Protein 3T4R (pdb70)

Nearest PDB structures (foldseek):
  3t4r-assembly1_A  TM=1.014E+00  e=2.901E-08  Lettuce necrotic yellows virus isolate 318

Secondary structure (DSSP, 8-state):
-HHHHHHHHHHHTT--HHHHTTS-HHHHHHHS-HHHH--TT---TTHHHHHHHHHHHHHHH--HHHHHH-

Solvent-accessible surface area: 4923 Å² total

Radius of gyration: 12.36 Å; Cα contacts (8 Å, |Δi|>4): 36; chains: 1; bounding box: 26×36×23 Å

Organism: Lettuce necrotic yellows virus (isolate 318) (NCBI:txid928304)

Sequence (70 aa):
RIIRHEKEKLLADLDWEIGEIAQYTPLIVDFLVPDDDILAAADGLTPELKEKIQNEIIENHIALALEEYSSL

Structure (mmCIF, N/CA/C/O backbone):
data_3T4R
#
_entry.id   3T4R
#
_cell.length_a   43.280
_cell.length_b   43.280
_cell.length_c   89.380
_cell.angle_alpha   90.00
_cell.angle_beta   90.00
_cell.angle_gamma   90.00
#
_symmetry.space_group_name_H-M   'P 41 2 2'
#
loop_
_entity.id
_entity.type
_entity.pdbx_description
1 polymer Phosphoprotein
2 non-polymer 'MAGNESIUM ION'
3 water water
#
loop_
_atom_site.group_PDB
_atom_site.id
_atom_site.type_symbol
_atom_site.label_atom_id
_atom_site.label_alt_id
_atom_site.label_comp_id
_atom_site.label_asym_id
_atom_site.label_entity_id
_atom_site.label_seq_id
_atom_site.pdbx_PDB_ins_code
_atom_site.Cartn_x
_atom_site.Cartn_y
_atom_site.Cartn_z
_atom_site.occupancy
_atom_site.B_iso_or_equiv
_atom_site.auth_seq_id
_atom_site.auth_comp_id
_atom_site.auth_asym_id
_atom_site.auth_atom_id
_atom_site.pdbx_PDB_model_num
ATOM 1 N N . ARG A 1 3 ? 5.499 16.291 31.299 1.00 62.64 3 ARG A N 1
ATOM 2 C CA . ARG A 1 3 ? 5.111 15.293 32.308 1.00 58.36 3 ARG A CA 1
ATOM 3 C C . ARG A 1 3 ? 6.182 15.171 33.407 1.00 53.12 3 ARG A C 1
ATOM 4 O O . ARG A 1 3 ? 5.806 15.054 34.519 1.00 49.70 3 ARG A O 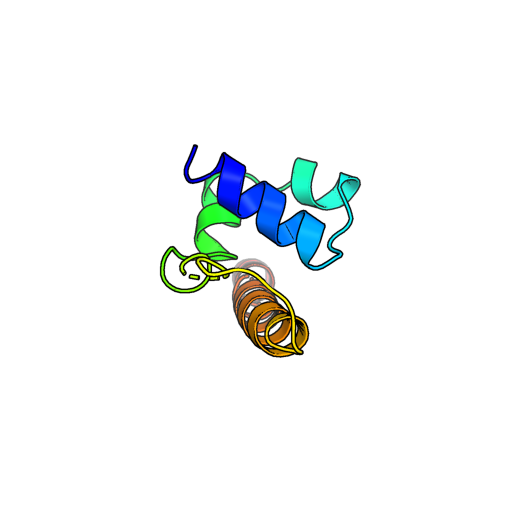1
ATOM 12 N N . ILE A 1 4 ? 7.488 15.224 33.089 1.00 54.18 4 ILE A N 1
ATOM 13 C CA A ILE A 1 4 ? 8.527 14.938 34.086 0.50 51.01 4 ILE A CA 1
ATOM 14 C CA B ILE A 1 4 ? 8.515 14.906 34.104 0.50 50.18 4 ILE A CA 1
ATOM 15 C C . ILE A 1 4 ? 8.422 15.852 35.285 1.00 46.38 4 ILE A C 1
ATOM 16 O O . ILE A 1 4 ? 8.362 15.379 36.382 1.00 42.72 4 ILE A O 1
ATOM 25 N N . ARG A 1 5 ? 8.435 17.171 35.042 1.00 46.30 5 ARG A N 1
ATOM 26 C CA . ARG A 1 5 ? 8.234 18.170 36.121 1.00 44.04 5 ARG A CA 1
ATOM 27 C C . ARG A 1 5 ? 6.889 17.937 36.872 1.00 41.43 5 ARG A C 1
ATOM 28 O O . ARG A 1 5 ? 6.833 17.883 38.091 1.00 39.51 5 ARG A O 1
ATOM 36 N N . HIS A 1 6 ? 5.817 17.818 36.101 1.00 42.58 6 HIS A N 1
ATOM 37 C CA . HIS A 1 6 ? 4.530 17.441 36.593 1.00 41.05 6 HIS A CA 1
ATOM 38 C C . HIS A 1 6 ? 4.695 16.257 37.554 1.00 39.18 6 HIS A C 1
ATOM 39 O O . HIS A 1 6 ? 4.159 16.293 38.649 1.00 37.99 6 HIS A O 1
ATOM 46 N N . GLU A 1 7 ? 5.417 15.214 37.164 1.00 39.36 7 GLU A N 1
ATOM 47 C CA . GLU A 1 7 ? 5.488 14.046 38.038 1.00 38.26 7 GLU A CA 1
ATOM 48 C C . GLU A 1 7 ? 6.347 14.269 39.252 1.00 36.46 7 GLU A C 1
ATOM 49 O O . GLU A 1 7 ? 6.118 13.637 40.289 1.00 34.60 7 GLU A O 1
ATOM 55 N N . LYS A 1 8 ? 7.323 15.165 39.144 1.00 34.72 8 LYS A N 1
ATOM 56 C CA . LYS A 1 8 ? 8.087 15.612 40.336 1.00 32.24 8 LYS A CA 1
ATOM 57 C C . LYS A 1 8 ? 7.211 16.404 41.393 1.00 32.67 8 LYS A C 1
ATOM 58 O O . LYS A 1 8 ? 7.314 16.159 42.628 1.00 31.78 8 LYS A O 1
ATOM 64 N N . GLU A 1 9 ? 6.384 17.310 40.900 1.00 32.48 9 GLU A N 1
ATOM 65 C CA . GLU A 1 9 ? 5.439 18.079 41.725 1.00 34.04 9 GLU A CA 1
ATOM 66 C C . GLU A 1 9 ? 4.429 17.136 42.404 1.00 34.15 9 GLU A C 1
ATOM 67 O O . GLU A 1 9 ? 4.104 17.295 43.563 1.00 35.03 9 GLU A O 1
ATOM 73 N N . LYS A 1 10 ? 3.999 16.114 41.694 1.00 34.44 10 LYS A N 1
ATOM 74 C CA . LYS A 1 10 ? 3.059 15.119 42.201 1.00 33.96 10 LYS A CA 1
ATOM 75 C C . LYS A 1 10 ? 3.772 14.287 43.249 1.00 34.10 10 LYS A C 1
ATOM 76 O O . LYS A 1 10 ? 3.156 13.947 44.213 1.00 34.40 10 LYS A O 1
ATOM 82 N N . LEU A 1 11 ? 5.068 13.979 43.068 1.00 32.48 11 LEU A N 1
ATOM 83 C CA . LEU A 1 11 ? 5.803 13.264 44.070 1.00 33.60 11 LEU A CA 1
ATOM 84 C C . LEU A 1 11 ? 5.920 14.045 45.323 1.00 33.29 11 LEU A C 1
ATOM 85 O O . LEU A 1 11 ? 5.724 13.520 46.401 1.00 36.16 11 LEU A O 1
ATOM 90 N N . LEU A 1 12 ? 6.299 15.302 45.210 1.00 32.26 12 LEU A N 1
ATOM 91 C CA . LEU A 1 12 ? 6.362 16.179 46.367 1.00 33.50 12 LEU A CA 1
ATOM 92 C C . LEU A 1 12 ? 5.004 16.195 47.130 1.00 34.93 12 LEU A C 1
ATOM 93 O O . LEU A 1 12 ? 4.989 16.175 48.346 1.00 34.78 12 LE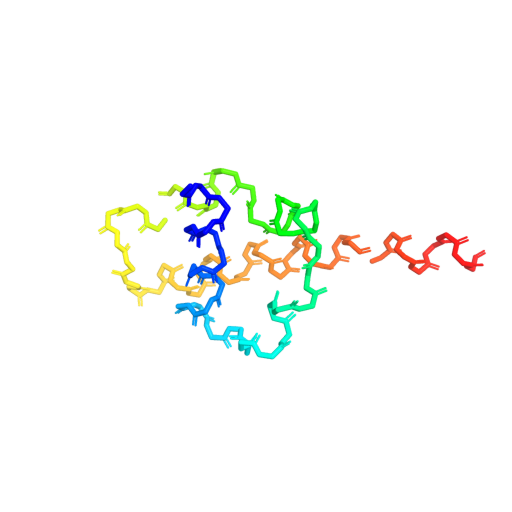U A O 1
ATOM 98 N N . ALA A 1 13 ? 3.872 16.274 46.429 1.00 33.62 13 ALA A N 1
ATOM 99 C CA . ALA A 1 13 ? 2.571 16.117 47.102 1.00 34.70 13 ALA A CA 1
ATOM 100 C C . ALA A 1 13 ? 2.328 14.751 47.774 1.00 37.48 13 ALA A C 1
ATOM 101 O O . ALA A 1 13 ? 1.715 14.701 48.849 1.00 38.81 13 ALA A O 1
ATOM 103 N N . ASP A 1 14 ? 2.773 13.674 47.111 1.00 36.88 14 ASP A N 1
ATOM 104 C CA . ASP A 1 14 ? 2.577 12.315 47.562 1.00 38.17 14 ASP A CA 1
ATOM 105 C C . ASP A 1 14 ? 3.444 12.099 48.750 1.00 40.36 14 ASP A C 1
ATOM 106 O O . ASP A 1 14 ? 3.193 11.204 49.539 1.00 44.21 14 ASP A O 1
ATOM 111 N N . LEU A 1 15 ? 4.503 12.900 48.889 1.00 38.33 15 LEU A N 1
ATOM 112 C CA . LEU A 1 15 ? 5.369 12.817 50.067 1.00 38.78 15 LEU A CA 1
ATOM 113 C C . LEU A 1 15 ? 4.993 13.830 51.161 1.00 39.82 15 LEU A C 1
ATOM 114 O O . LEU A 1 15 ? 5.721 14.006 52.115 1.00 40.14 15 LEU A O 1
ATOM 119 N N . ASP A 1 16 ? 3.830 14.465 51.015 1.00 38.98 16 ASP A N 1
ATOM 120 C CA . ASP A 1 16 ? 3.200 15.290 52.065 1.00 42.06 16 ASP A CA 1
ATOM 121 C C . ASP A 1 16 ? 3.694 16.698 52.154 1.00 41.12 16 ASP A C 1
ATOM 122 O O . ASP A 1 16 ? 3.374 17.366 53.041 1.00 43.67 16 ASP A O 1
ATOM 127 N N . TRP A 1 17 ? 4.399 17.177 51.148 1.00 39.54 17 TRP A N 1
ATOM 128 C CA . TRP A 1 17 ? 4.689 18.587 51.066 1.00 41.88 17 TRP A CA 1
ATOM 129 C C . TRP A 1 17 ? 3.373 19.288 50.822 1.00 43.84 17 TRP A C 1
ATOM 130 O O . TRP A 1 17 ? 2.489 18.721 50.154 1.00 42.83 17 TRP A O 1
ATOM 141 N N . GLU A 1 18 ? 3.182 20.493 51.326 1.00 44.83 18 GLU A N 1
ATOM 142 C CA . GLU A 1 18 ? 1.849 21.074 51.167 1.00 45.80 18 GLU A CA 1
ATOM 143 C C . GLU A 1 18 ? 1.810 21.575 49.741 1.00 43.54 18 GLU A C 1
ATOM 144 O O . GLU A 1 18 ? 2.826 22.010 49.205 1.00 43.58 18 GLU A O 1
ATOM 150 N N . ILE A 1 19 ? 0.646 21.477 49.115 1.00 42.54 19 ILE A N 1
ATOM 151 C CA . ILE A 1 19 ? 0.405 21.928 47.749 1.00 41.98 19 ILE A CA 1
ATOM 152 C C . ILE A 1 19 ? 0.672 23.399 47.665 1.00 42.61 19 ILE A C 1
ATOM 153 O O . ILE A 1 19 ? 1.232 23.855 46.676 1.00 41.36 19 ILE A O 1
ATOM 158 N N . GLY A 1 20 ? 0.280 24.136 48.702 1.00 46.58 20 GLY A N 1
ATOM 159 C CA . GLY A 1 20 ? 0.554 25.560 48.762 1.00 51.01 20 GLY A CA 1
ATOM 160 C C . GLY A 1 20 ? 2.020 25.950 48.583 1.00 50.99 20 GLY A C 1
ATOM 161 O O . GLY A 1 20 ? 2.338 26.894 47.870 1.00 53.66 20 GLY A O 1
ATOM 162 N N . GLU A 1 21 ? 2.926 25.243 49.255 1.00 48.80 21 GLU A N 1
ATOM 163 C CA . GLU A 1 21 ? 4.348 25.496 49.090 1.00 49.19 21 GLU A CA 1
ATOM 164 C C . GLU A 1 21 ? 4.988 24.936 47.826 1.00 43.43 21 GLU A C 1
ATOM 165 O O . GLU A 1 21 ? 5.848 25.589 47.267 1.00 44.20 21 GLU A O 1
ATOM 171 N N . ILE A 1 22 ? 4.571 23.747 47.372 1.00 40.30 22 ILE A N 1
ATOM 172 C CA . ILE A 1 22 ? 4.982 23.265 46.050 1.00 35.65 22 ILE A CA 1
ATOM 173 C C . ILE A 1 22 ? 4.659 24.285 44.931 1.00 38.95 22 ILE A C 1
ATOM 174 O O . ILE A 1 22 ? 5.435 24.453 43.962 1.00 39.94 22 ILE A O 1
ATOM 179 N N . ALA A 1 23 ? 3.492 24.936 45.025 1.00 40.27 23 ALA A N 1
ATOM 180 C CA . ALA A 1 23 ? 3.067 25.825 43.973 1.00 43.21 23 ALA A CA 1
ATOM 181 C C . ALA A 1 23 ? 3.967 27.050 43.895 1.00 46.72 23 ALA A C 1
ATOM 182 O O . ALA A 1 23 ? 3.962 27.754 42.888 1.00 50.07 23 ALA A O 1
ATOM 184 N N . GLN A 1 24 ? 4.759 27.295 44.933 1.00 47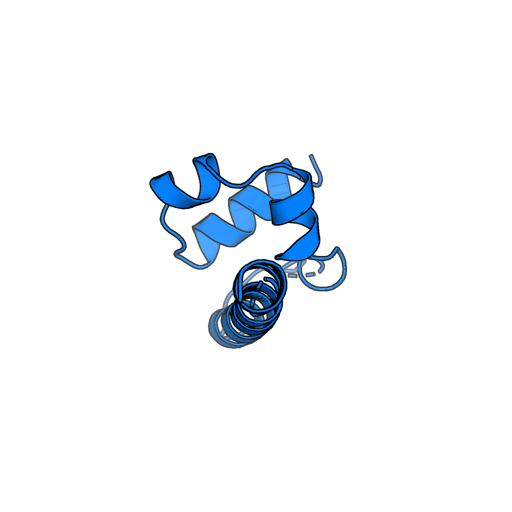.47 24 GLN A N 1
ATOM 185 C CA . GLN A 1 24 ? 5.633 28.447 44.894 1.00 52.83 24 GLN A CA 1
ATOM 186 C C . GLN A 1 24 ? 7.076 28.098 44.511 1.00 51.01 24 GLN A C 1
ATOM 187 O O . GLN A 1 24 ? 7.843 29.006 44.291 1.00 53.68 24 GLN A O 1
ATOM 193 N N . TYR A 1 25 ? 7.427 26.803 44.427 1.00 46.66 25 TYR A N 1
ATOM 194 C CA . TYR A 1 25 ? 8.725 26.381 43.821 1.00 44.48 25 TYR A CA 1
ATOM 195 C C . TYR A 1 25 ? 8.815 26.807 42.381 1.00 44.29 25 TYR A C 1
ATOM 196 O O . TYR A 1 25 ? 7.820 26.731 41.650 1.00 45.13 25 TYR A O 1
ATOM 205 N N . THR A 1 26 ? 10.002 27.246 41.949 1.00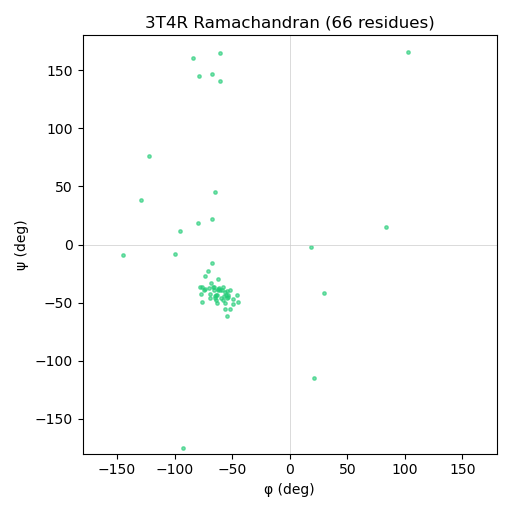 44.59 26 THR A N 1
ATOM 206 C CA . THR A 1 26 ? 10.173 27.557 40.529 1.00 45.18 26 THR A CA 1
ATOM 207 C C . THR A 1 26 ? 10.499 26.223 39.857 1.00 41.63 26 THR A C 1
ATOM 208 O O . THR A 1 26 ? 10.881 25.333 40.547 1.00 39.58 26 THR A O 1
ATOM 212 N N . PRO A 1 27 ? 10.335 26.079 38.523 1.00 42.68 27 PRO A N 1
ATOM 213 C CA . PRO A 1 27 ? 10.764 24.821 37.882 1.00 41.17 27 PRO A CA 1
ATOM 214 C C . PRO A 1 27 ? 12.212 24.375 38.189 1.00 40.64 27 PRO A C 1
ATOM 215 O O . PRO A 1 27 ? 12.464 23.223 38.417 1.00 40.11 27 PRO A O 1
ATOM 219 N N . LEU A 1 28 ? 13.136 25.311 38.248 1.00 42.08 28 LEU A N 1
ATOM 220 C CA . LEU A 1 28 ? 14.550 25.047 38.566 1.00 43.11 28 LEU A CA 1
ATOM 221 C C . LEU A 1 28 ? 14.713 24.567 39.999 1.00 40.85 28 LEU A C 1
ATOM 222 O O . LEU A 1 28 ? 15.498 23.689 40.260 1.00 42.14 28 LEU A O 1
ATOM 227 N N . ILE A 1 29 ? 13.916 25.106 40.918 1.00 40.30 29 ILE A N 1
ATOM 228 C CA . ILE A 1 29 ? 13.929 24.603 42.297 1.00 38.96 29 ILE A CA 1
ATOM 229 C C . ILE A 1 29 ? 13.328 23.216 42.369 1.00 37.30 29 ILE A C 1
ATOM 230 O O . ILE A 1 29 ? 13.905 22.350 43.032 1.00 41.00 29 ILE A O 1
ATOM 235 N N . VAL A 1 30 ? 12.187 22.968 41.735 1.00 39.98 30 VAL A N 1
ATOM 236 C CA . VAL A 1 30 ? 11.676 21.575 41.655 1.00 36.95 30 VAL A CA 1
ATOM 237 C C . VAL A 1 30 ? 12.780 20.574 41.172 1.00 37.40 30 VAL A C 1
ATOM 238 O O . VAL A 1 30 ? 13.036 19.517 41.791 1.00 37.34 30 VAL A O 1
ATOM 242 N N . ASP A 1 31 ? 13.430 20.915 40.065 1.00 38.42 31 ASP A N 1
ATOM 243 C CA . ASP A 1 31 ? 14.511 20.110 39.509 1.00 39.85 31 ASP A CA 1
ATOM 244 C C . ASP A 1 31 ? 15.630 19.909 40.481 1.00 39.01 31 ASP A C 1
ATOM 245 O O . ASP A 1 31 ? 16.173 18.837 40.568 1.00 40.79 31 ASP A O 1
ATOM 250 N N . PHE A 1 32 ? 15.940 20.896 41.281 1.00 41.92 32 PHE A N 1
ATOM 251 C CA . PHE A 1 32 ? 17.000 20.771 42.282 1.00 44.45 32 PHE A CA 1
ATOM 252 C C . PHE A 1 32 ? 16.573 19.903 43.507 1.00 43.32 32 PHE A C 1
ATOM 253 O O . PHE A 1 32 ? 17.346 19.116 44.054 1.00 44.89 32 PHE A O 1
ATOM 261 N N . LEU A 1 33 ? 15.342 20.057 43.937 1.00 39.92 33 LEU A N 1
ATOM 262 C CA . LEU A 1 33 ? 14.892 19.317 45.059 1.00 38.82 33 LEU A CA 1
ATOM 263 C C . LEU A 1 33 ? 14.658 17.843 44.739 1.00 35.14 33 LEU A C 1
ATOM 264 O O . LEU A 1 33 ? 14.881 16.980 45.597 1.00 38.40 33 LEU A O 1
ATOM 269 N N . VAL A 1 34 ? 14.141 17.586 43.562 1.00 32.34 34 VAL A N 1
ATOM 270 C CA . VAL A 1 34 ? 13.781 16.234 43.069 1.00 31.14 34 VAL A CA 1
ATOM 271 C C . VAL A 1 34 ? 14.555 15.977 41.773 1.00 30.79 34 VAL A C 1
ATOM 272 O O . VAL A 1 34 ? 14.062 16.107 40.688 1.00 31.76 34 VAL A O 1
ATOM 276 N N . PRO A 1 35 ? 15.841 15.675 41.908 1.00 34.02 35 PRO A N 1
ATOM 277 C CA . PRO A 1 35 ? 16.582 15.286 40.741 1.00 36.91 35 PRO A CA 1
ATOM 278 C C . PRO A 1 35 ? 15.945 14.003 40.124 1.00 37.14 35 PRO A C 1
ATOM 279 O O . PRO A 1 35 ? 15.155 13.350 40.840 1.00 36.62 35 PRO A O 1
ATOM 283 N N . ASP A 1 36 ? 16.268 13.632 38.874 1.00 38.63 36 ASP A N 1
ATOM 284 C CA . ASP A 1 36 ? 15.623 12.489 38.199 1.00 41.18 36 ASP A CA 1
ATOM 285 C C . ASP A 1 36 ? 15.856 11.125 38.912 1.00 43.73 36 ASP A C 1
ATOM 286 O O . ASP A 1 36 ? 15.079 10.221 38.784 1.00 45.93 36 ASP A O 1
ATOM 291 N N . ASP A 1 37 ? 16.978 10.975 39.587 1.00 45.45 37 ASP A N 1
ATOM 292 C CA A ASP A 1 37 ? 17.308 9.777 40.351 0.50 48.94 37 ASP A CA 1
ATOM 293 C CA B ASP A 1 37 ? 17.230 9.733 40.277 0.50 48.41 37 ASP A CA 1
ATOM 294 C C . ASP A 1 37 ? 16.348 9.619 41.519 1.00 45.97 37 ASP A C 1
ATOM 295 O O . ASP A 1 37 ? 16.058 8.530 41.940 1.00 49.45 37 ASP A O 1
ATOM 304 N N . ILE A 1 38 ? 15.889 10.737 42.071 1.00 43.02 38 ILE A N 1
ATOM 305 C CA . ILE A 1 38 ? 14.940 10.698 43.205 1.00 42.64 38 ILE A CA 1
ATOM 306 C C . ILE A 1 38 ? 13.516 10.378 42.757 1.00 42.25 38 ILE A C 1
ATOM 307 O O . ILE A 1 38 ? 12.836 9.545 43.358 1.00 45.16 38 ILE A O 1
ATOM 312 N N . LEU A 1 39 ? 13.101 10.991 41.648 1.00 39.88 39 LEU A N 1
ATOM 313 C CA . LEU A 1 39 ? 11.852 10.654 41.038 1.00 41.56 39 LEU A CA 1
ATOM 314 C C . LEU A 1 39 ? 11.795 9.168 40.747 1.00 46.16 39 LEU A C 1
ATOM 315 O O . LEU A 1 39 ? 10.785 8.564 40.960 1.00 49.67 39 LEU A O 1
ATOM 320 N N . ALA A 1 40 ? 12.894 8.610 40.230 1.00 47.27 40 ALA A N 1
ATOM 321 C CA . ALA A 1 40 ? 12.972 7.243 39.735 1.00 51.94 40 ALA A CA 1
ATOM 322 C C . ALA A 1 40 ? 12.759 6.276 40.874 1.00 54.64 40 ALA A C 1
ATOM 323 O O . ALA A 1 40 ? 12.238 5.191 40.695 1.00 58.69 40 ALA A O 1
ATOM 333 N N . ALA A 1 42 ? 10.593 6.445 43.080 1.00 58.03 42 ALA A N 1
ATOM 334 C CA . ALA A 1 42 ? 9.165 6.327 43.306 1.00 61.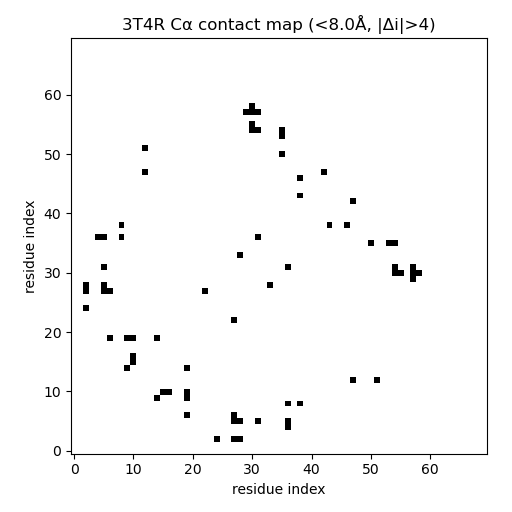95 42 ALA A CA 1
ATOM 335 C C . ALA A 1 42 ? 8.470 5.581 42.174 1.00 67.06 42 ALA A C 1
ATOM 336 O O . ALA A 1 42 ? 7.255 5.387 42.218 1.00 71.39 42 ALA A O 1
ATOM 338 N N . ALA A 1 43 ? 9.249 5.200 41.160 1.00 69.01 43 ALA A N 1
ATOM 339 C CA . ALA A 1 43 ? 8.722 4.708 39.882 1.00 74.30 43 ALA A CA 1
ATOM 340 C C . ALA A 1 43 ? 7.744 3.541 40.046 1.00 83.25 43 ALA A C 1
ATOM 341 O O . ALA A 1 43 ? 6.554 3.666 39.688 1.00 86.72 43 ALA A O 1
ATOM 343 N N . ASP A 1 44 ? 8.222 2.423 40.612 1.00 87.98 44 ASP A N 1
ATOM 344 C CA . ASP A 1 44 ? 7.355 1.230 40.819 1.00 97.95 44 ASP A CA 1
ATOM 345 C C . ASP A 1 44 ? 6.479 1.407 42.053 1.00 98.65 44 ASP A C 1
ATOM 346 O O . ASP A 1 44 ? 5.946 0.413 42.662 1.00 105.13 44 ASP A O 1
ATOM 351 N N . GLY A 1 45 ? 6.380 2.712 42.425 1.00 90.44 45 GLY A N 1
ATOM 352 C CA . GLY A 1 45 ? 5.362 3.094 43.405 1.00 90.81 45 GLY A CA 1
ATOM 353 C C . GLY A 1 45 ? 5.965 3.318 44.788 1.00 87.51 45 GLY A C 1
ATOM 354 O O . GLY A 1 45 ? 7.173 3.000 45.069 1.00 85.47 45 GLY A O 1
ATOM 355 N N . LEU A 1 46 ? 5.147 3.947 45.624 1.00 89.56 46 LEU A N 1
ATOM 356 C CA . LEU A 1 46 ? 5.508 4.146 46.992 1.00 86.52 46 LEU A CA 1
ATOM 357 C C . LEU A 1 46 ? 4.920 2.955 47.661 1.00 97.43 46 LEU A C 1
ATOM 358 O O . LEU A 1 46 ? 4.326 2.080 46.994 1.00 106.09 46 LEU A O 1
ATOM 363 N N . THR A 1 47 ? 5.013 2.901 48.982 1.00 99.67 47 THR A N 1
ATOM 364 C CA . THR A 1 47 ? 5.540 3.996 49.802 1.00 92.54 47 THR A CA 1
ATOM 365 C C . THR A 1 47 ? 6.266 3.326 50.925 1.00 97.67 47 THR A C 1
ATOM 366 O O . THR A 1 47 ? 7.020 4.024 51.658 1.00 93.06 47 THR A O 1
ATOM 368 N N . PRO A 1 48 ? 6.112 1.973 51.034 1.00 108.66 48 PRO A N 1
ATOM 369 C CA . PRO A 1 48 ? 6.730 1.285 52.119 1.00 116.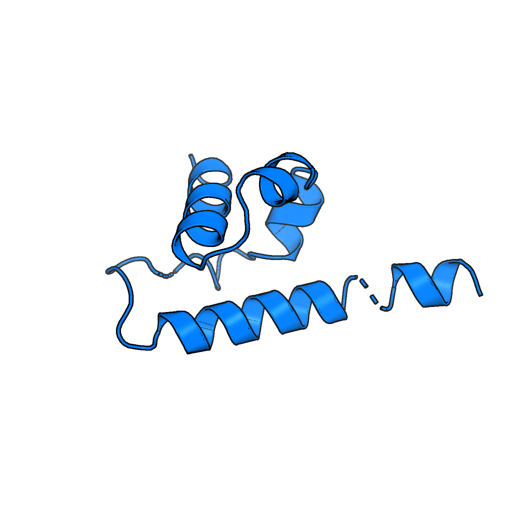78 48 PRO A CA 1
ATOM 370 C C . PRO A 1 48 ? 7.022 2.294 53.231 1.00 113.15 48 PRO A C 1
ATOM 371 O O . PRO A 1 48 ? 6.092 2.848 53.867 1.00 114.51 48 PRO A O 1
ATOM 375 N N . GLU A 1 49 ? 8.323 2.475 53.461 1.00 110.61 49 GLU A N 1
ATOM 376 C CA . GLU A 1 49 ? 8.878 3.697 53.978 1.00 103.97 49 GLU A CA 1
ATOM 377 C C . GLU A 1 49 ? 10.001 4.055 53.062 1.00 92.85 49 GLU A C 1
ATOM 378 O O . GLU A 1 49 ? 11.074 4.524 53.499 1.00 88.93 49 GLU A O 1
ATOM 384 N N . LEU A 1 50 ? 9.712 3.778 51.782 1.00 87.87 50 LEU A N 1
ATOM 385 C CA . LEU A 1 50 ? 10.363 4.349 50.652 1.00 77.14 50 LEU A CA 1
ATOM 386 C C . LEU A 1 50 ? 10.057 5.816 50.806 1.00 68.08 50 LEU A C 1
ATOM 387 O O . LEU A 1 50 ? 10.897 6.687 50.511 1.00 63.25 50 LEU A O 1
ATOM 392 N N . LYS A 1 51 ? 8.833 6.075 51.273 1.00 67.55 51 LYS A N 1
ATOM 393 C CA . LYS A 1 51 ? 8.358 7.407 51.552 1.00 61.08 51 LYS A CA 1
ATOM 394 C C . LYS A 1 51 ? 9.358 8.138 52.464 1.00 57.44 51 LYS A C 1
ATOM 395 O O . LYS A 1 51 ? 9.862 9.201 52.133 1.00 50.41 51 LYS A O 1
ATOM 401 N N . GLU A 1 52 ? 9.683 7.563 53.600 1.00 61.80 52 GLU A N 1
ATOM 402 C CA . GLU A 1 52 ? 10.574 8.265 54.494 1.00 60.76 52 GLU A CA 1
ATOM 403 C C . GLU A 1 52 ? 11.941 8.412 53.871 1.00 55.64 52 GLU A C 1
ATOM 404 O O . GLU A 1 52 ? 12.573 9.406 54.098 1.00 51.44 52 GLU A O 1
ATOM 410 N N . LYS A 1 53 ? 12.393 7.405 53.126 1.00 58.38 53 LYS A N 1
ATOM 411 C CA . LYS A 1 53 ? 13.696 7.428 52.431 1.00 57.68 53 LYS A CA 1
ATOM 412 C C . LYS A 1 53 ? 13.833 8.633 51.486 1.00 51.39 53 LYS A C 1
ATOM 413 O O . LYS A 1 53 ? 14.749 9.446 51.608 1.00 49.41 53 LYS A O 1
ATOM 419 N N . ILE A 1 54 ? 12.880 8.748 50.577 1.00 49.49 54 ILE A N 1
ATOM 420 C CA . ILE A 1 54 ? 12.838 9.800 49.611 1.00 45.51 54 ILE A CA 1
ATOM 421 C C . ILE A 1 54 ? 12.657 11.164 50.223 1.00 43.39 54 ILE A C 1
ATOM 422 O O . ILE A 1 54 ? 13.323 12.106 49.768 1.00 44.08 54 ILE A O 1
ATOM 427 N N . GLN A 1 55 ? 11.760 11.289 51.200 1.00 43.10 55 GLN A N 1
ATOM 428 C CA . GLN A 1 55 ? 11.563 12.534 51.944 1.00 42.15 55 GLN A CA 1
ATOM 429 C C . GLN A 1 55 ? 12.899 12.987 52.521 1.00 43.26 55 GLN A C 1
ATOM 430 O O . GLN A 1 55 ? 13.228 14.169 52.422 1.00 42.54 55 GLN A O 1
ATOM 436 N N . ASN A 1 56 ? 13.648 12.062 53.122 1.00 44.64 56 ASN A N 1
ATOM 437 C CA . ASN A 1 56 ? 14.970 12.357 53.638 1.00 49.06 56 ASN A CA 1
ATOM 438 C C . ASN A 1 56 ? 15.905 12.914 52.520 1.00 46.18 56 ASN A C 1
ATOM 439 O O . ASN A 1 56 ? 16.671 13.874 52.740 1.00 48.09 56 ASN A O 1
ATOM 444 N N . GLU A 1 57 ? 15.877 12.298 51.362 1.00 45.64 57 GLU A N 1
ATOM 445 C CA . GLU A 1 57 ? 16.734 12.746 50.260 1.00 47.27 57 GLU A CA 1
ATOM 446 C C . GLU A 1 57 ? 16.371 14.169 49.832 1.00 43.19 57 GLU A C 1
ATOM 447 O O . GLU A 1 57 ? 17.262 14.972 49.551 1.00 43.03 57 GLU A O 1
ATOM 453 N N . ILE A 1 58 ? 15.082 14.458 49.735 1.00 39.91 58 ILE A N 1
ATOM 454 C CA . ILE A 1 58 ? 14.602 15.755 49.269 1.00 39.29 58 ILE A CA 1
ATOM 455 C C . ILE A 1 58 ? 14.920 16.875 50.304 1.00 40.36 58 ILE A C 1
ATOM 456 O O . ILE A 1 58 ? 15.329 18.005 49.952 1.00 42.90 58 ILE A O 1
ATOM 461 N N . ILE A 1 59 ? 14.705 16.564 51.560 1.00 40.41 59 ILE A N 1
ATOM 462 C CA . ILE A 1 59 ? 15.107 17.446 52.718 1.00 43.91 59 ILE A CA 1
ATOM 463 C C . ILE A 1 59 ? 16.591 17.760 52.699 1.00 46.26 59 ILE A C 1
ATOM 464 O O . ILE A 1 59 ? 16.958 18.897 52.820 1.00 47.72 59 ILE A O 1
ATOM 469 N N . GLU A 1 60 ? 17.412 16.769 52.372 1.00 52.75 60 GLU A N 1
ATOM 470 C CA . GLU A 1 60 ? 18.828 17.036 52.193 1.00 52.84 60 GLU A CA 1
ATOM 471 C C . GLU A 1 60 ? 19.102 18.078 51.103 1.00 46.24 60 GLU A C 1
ATOM 472 O O . GLU A 1 60 ? 19.935 18.946 51.274 1.00 45.70 60 GLU A O 1
ATOM 478 N N . ASN A 1 61 ? 18.352 18.031 50.017 1.00 44.30 61 ASN A N 1
ATOM 479 C CA . ASN A 1 61 ? 18.543 18.889 48.900 1.00 42.19 61 ASN A CA 1
ATOM 480 C C . ASN A 1 61 ? 18.002 20.205 49.275 1.00 44.15 61 ASN A C 1
ATOM 481 O O . ASN A 1 61 ? 18.494 21.195 48.856 1.00 46.19 61 ASN A O 1
ATOM 486 N N . HIS A 1 62 ? 16.928 20.242 50.022 1.00 47.13 62 HIS A N 1
ATOM 487 C CA . HIS A 1 62 ? 16.372 21.522 50.411 1.00 53.28 62 HIS A CA 1
ATOM 488 C C . HIS A 1 62 ? 17.288 22.223 51.371 1.00 54.04 62 HIS A C 1
ATOM 489 O O . HIS A 1 62 ? 17.338 23.420 51.367 1.00 57.25 62 HIS A O 1
ATOM 496 N N . ILE A 1 63 ? 17.990 21.452 52.201 1.00 54.90 63 ILE A N 1
ATOM 497 C CA . ILE A 1 63 ? 18.973 21.943 53.193 1.00 57.45 63 ILE A CA 1
ATOM 498 C C . ILE A 1 63 ? 20.103 22.609 52.424 1.00 53.96 63 ILE A C 1
ATOM 499 O O . ILE A 1 63 ? 20.449 23.731 52.710 1.00 56.19 63 ILE A O 1
ATOM 504 N N . ALA A 1 64 ? 20.627 21.910 51.424 1.00 51.87 64 ALA A N 1
ATOM 505 C CA . ALA A 1 64 ? 21.629 22.449 50.517 1.00 50.02 64 ALA A CA 1
ATOM 506 C C . ALA A 1 64 ? 21.219 23.811 49.960 1.00 49.44 64 ALA A C 1
ATOM 507 O O . ALA A 1 64 ? 22.014 24.730 49.976 1.00 51.03 64 ALA A O 1
ATOM 509 N N . LEU A 1 65 ? 19.976 23.924 49.496 1.00 50.00 65 LEU A N 1
ATOM 510 C CA . LEU A 1 65 ? 19.477 25.102 48.822 1.00 53.69 65 LEU A CA 1
ATOM 511 C C . LEU A 1 65 ? 19.413 26.224 49.786 1.00 55.78 65 LEU A C 1
ATOM 512 O O . LEU A 1 65 ? 19.874 27.319 49.475 1.00 60.01 65 LEU A O 1
ATOM 525 N N . ALA A 1 67 ? 21.048 26.583 52.598 1.00 51.31 67 ALA A N 1
ATOM 526 C CA . ALA A 1 67 ? 22.341 26.984 53.071 1.00 51.85 67 ALA A CA 1
ATOM 527 C C . ALA A 1 67 ? 22.963 28.016 52.122 1.00 53.11 67 ALA A C 1
ATOM 528 O O . ALA A 1 67 ? 23.608 28.984 52.561 1.00 55.14 67 ALA A O 1
ATOM 530 N N . LEU A 1 68 ? 22.793 27.745 50.829 1.00 52.73 68 LEU A N 1
ATOM 531 C CA . LEU A 1 68 ? 23.304 28.540 49.742 1.00 57.50 68 LEU A CA 1
ATOM 532 C C . LEU A 1 68 ? 22.635 29.900 49.713 1.00 60.77 68 LEU A C 1
ATOM 533 O O . LEU A 1 68 ? 23.284 30.887 49.451 1.00 66.02 68 LEU A O 1
ATOM 538 N N . GLU A 1 69 ? 21.340 29.956 49.979 1.00 61.28 69 GLU A N 1
ATOM 539 C CA . GLU A 1 69 ? 20.661 31.248 50.127 1.00 68.16 69 GLU A CA 1
ATOM 540 C C . GLU A 1 69 ? 21.288 32.054 51.281 1.00 68.03 69 GLU A C 1
ATOM 541 O O . GLU A 1 69 ? 21.628 33.212 51.115 1.00 72.21 69 GLU A O 1
ATOM 547 N N . GLU A 1 70 ? 21.506 31.391 52.419 1.00 63.85 70 GLU A N 1
ATOM 548 C CA . GLU A 1 70 ? 22.121 32.006 53.630 1.00 65.88 70 GLU A CA 1
ATOM 549 C C . GLU A 1 70 ? 23.589 32.482 53.541 1.00 65.61 70 GLU A C 1
ATOM 550 O O . GLU A 1 70 ? 23.869 33.584 54.004 1.00 68.51 70 GLU A O 1
ATOM 556 N N . TYR A 1 71 ? 24.508 31.693 52.984 1.00 63.07 71 TYR A N 1
ATOM 557 C CA . TYR A 1 71 ? 25.863 32.207 52.672 1.00 68.11 71 TYR A CA 1
ATOM 558 C C . TYR A 1 71 ? 25.928 33.431 51.721 1.00 73.45 71 TYR A C 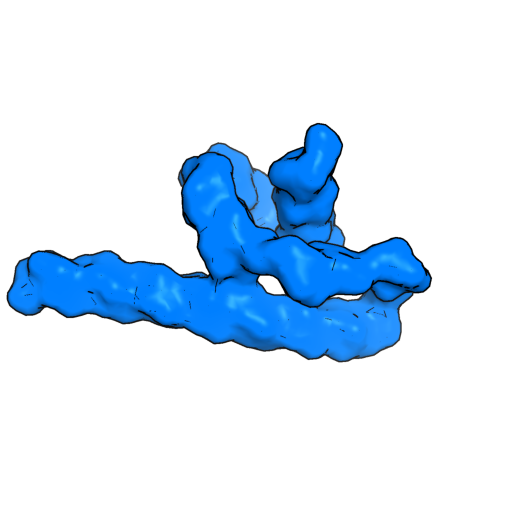1
AT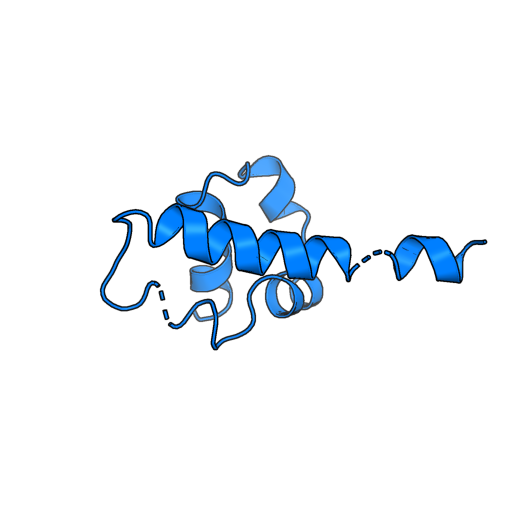OM 559 O O . TYR A 1 71 ? 26.668 34.394 52.010 1.00 77.98 71 TYR A O 1
ATOM 568 N N . SER A 1 72 ? 25.204 33.376 50.606 1.00 75.08 72 SER A N 1
ATOM 569 C CA . SER A 1 72 ? 25.114 34.489 49.652 1.00 83.84 72 SER A CA 1
ATOM 570 C C . SER A 1 72 ? 24.873 35.883 50.263 1.00 88.91 72 SER A C 1
ATOM 571 O O . SER A 1 72 ? 25.487 36.923 49.849 1.00 96.74 72 SER A O 1
ATOM 574 N N . SER A 1 73 ? 23.942 35.897 51.229 1.00 86.08 73 SER A N 1
ATOM 575 C CA . SER A 1 73 ? 23.524 37.118 51.900 1.00 91.47 73 SER A CA 1
ATOM 576 C C . SER A 1 73 ? 24.556 37.598 52.928 1.00 90.33 73 SER A C 1
ATOM 577 O O . SER A 1 73 ? 24.979 38.747 52.909 1.00 96.16 73 SER A O 1
ATOM 580 N N . LEU A 1 74 ? 24.991 36.682 53.782 1.00 84.20 74 LEU A N 1
ATOM 581 C CA . LEU A 1 74 ? 25.842 36.975 54.946 1.00 84.85 74 LEU A CA 1
ATOM 582 C C . LEU A 1 74 ? 27.325 36.685 54.406 0.00 20.00 74 LEU A C 1
ATOM 583 O O . LEU A 1 74 ? 27.928 37.597 53.840 0.00 20.00 74 LEU A O 1
#

Foldseek 3Di:
DQLVLLLVLCVVLPNDNVVSVPQDSVRSCQLQPPVLSVCVVPDDPVVSVVSVVSSVVSVVVCVVVVVVVD

InterPro domains:
  IPR048486 Phosphoprotein, C-terminal domain, cytorhabdovirus [PF21658] (231-290)
  IPR048486 Phosphoprotein, C-terminal domain, cytorhabdovirus [cd20712] (232-300)

B-factor: mean 54.88, std 19.09, range [20.0, 116.78]

CATH classification: 1.20.120.1590